Protein AF-A0AAI8T845-F1 (afdb_monomer_lite)

Secondary structure (DSSP, 8-state):
----------------S---------PPPPPHHHHHHHHHHHHHHHHH-TT----HHHHHHHHHHTT--HHHHHHSHHHHHIIIIIHHHHHHHH-HHHHHHHHHHHHTS-TT---S-S----

Radius of gyration: 22.05 Å; chains: 1; bounding box: 72×30×62 Å

Structure (mmCIF, N/CA/C/O backbone):
data_AF-A0AAI8T845-F1
#
_entry.id   AF-A0AAI8T845-F1
#
loop_
_atom_site.group_PDB
_atom_site.id
_atom_site.type_symbol
_atom_site.label_atom_id
_atom_site.label_alt_id
_atom_site.label_comp_id
_atom_site.label_asym_id
_atom_site.label_entity_id
_atom_site.label_seq_id
_atom_site.pdbx_PDB_ins_code
_atom_site.Cartn_x
_atom_site.Cartn_y
_atom_site.Cartn_z
_atom_site.occupancy
_atom_site.B_iso_or_equiv
_atom_site.auth_seq_id
_atom_site.auth_comp_id
_atom_site.auth_asym_id
_atom_site.auth_atom_id
_atom_site.pdbx_PDB_model_num
ATOM 1 N N . MET A 1 1 ? -50.238 13.978 45.323 1.00 34.22 1 MET A N 1
ATOM 2 C CA . MET A 1 1 ? -49.629 14.400 46.610 1.00 34.22 1 MET A CA 1
ATOM 3 C C . MET A 1 1 ? -49.003 13.142 47.197 1.00 34.22 1 MET A C 1
ATOM 5 O O . MET A 1 1 ? -49.737 12.175 47.270 1.00 34.22 1 MET A O 1
ATOM 9 N N . THR A 1 2 ? -47.712 12.947 47.478 1.00 38.31 2 THR A N 1
ATOM 10 C CA . THR A 1 2 ? -46.513 13.759 47.814 1.00 38.31 2 THR A CA 1
ATOM 11 C C . THR A 1 2 ? -45.315 12.796 47.612 1.00 38.31 2 THR A C 1
ATOM 13 O O . THR A 1 2 ? -45.354 11.698 48.144 1.00 38.31 2 THR A O 1
ATOM 16 N N . LYS A 1 3 ? -44.378 12.979 46.668 1.00 39.84 3 LYS A N 1
ATOM 17 C CA . LYS A 1 3 ? -43.094 13.715 46.769 1.00 39.84 3 LYS A CA 1
ATOM 18 C C . LYS A 1 3 ? -42.302 13.494 48.086 1.00 39.84 3 LYS A C 1
ATOM 20 O O . LYS A 1 3 ? -42.644 14.120 49.082 1.00 39.84 3 LYS A O 1
ATOM 25 N N . HIS A 1 4 ? -41.224 12.688 48.078 1.00 45.88 4 HIS A N 1
ATOM 26 C CA . HIS A 1 4 ? -39.817 13.128 47.895 1.00 45.88 4 HIS A CA 1
ATOM 27 C C . HIS A 1 4 ? -38.764 12.041 48.249 1.00 45.88 4 HIS A C 1
ATOM 29 O O . HIS A 1 4 ? -38.738 11.519 49.354 1.00 45.88 4 HIS A O 1
ATOM 35 N N . ASN A 1 5 ? -37.836 11.845 47.304 1.00 46.00 5 ASN A N 1
ATOM 36 C CA . ASN A 1 5 ? -36.370 11.815 47.444 1.00 46.00 5 ASN A CA 1
ATOM 37 C C . ASN A 1 5 ? -35.685 10.816 48.398 1.00 46.00 5 ASN A C 1
ATOM 39 O O . ASN A 1 5 ? -35.505 11.098 49.579 1.00 46.00 5 ASN A O 1
ATOM 43 N N . VAL A 1 6 ? -35.047 9.796 47.812 1.00 48.03 6 VAL A N 1
ATOM 44 C CA . VAL A 1 6 ? -33.760 9.283 48.310 1.00 48.03 6 VAL A CA 1
ATOM 45 C C . VAL A 1 6 ? -32.739 9.307 47.173 1.00 48.03 6 VAL A C 1
ATOM 47 O O . VAL A 1 6 ? -33.046 9.078 46.008 1.00 48.03 6 VAL A O 1
ATOM 50 N N . ARG A 1 7 ? -31.546 9.736 47.561 1.00 46.12 7 ARG A N 1
ATOM 51 C CA . ARG A 1 7 ? -30.418 10.220 46.775 1.00 46.12 7 ARG A CA 1
ATOM 52 C C . ARG A 1 7 ? -29.745 9.147 45.916 1.00 46.12 7 ARG A C 1
ATOM 54 O O . ARG A 1 7 ? -29.717 7.981 46.279 1.00 46.12 7 ARG A O 1
ATOM 61 N N . LEU A 1 8 ? -29.138 9.644 44.836 1.00 47.34 8 LEU A N 1
ATOM 62 C CA . LEU A 1 8 ? -27.893 9.205 44.198 1.00 47.34 8 LEU A CA 1
ATOM 63 C C . LEU A 1 8 ? -27.305 7.862 44.668 1.00 47.34 8 LEU A C 1
ATOM 65 O O . LEU A 1 8 ? -26.710 7.780 45.740 1.00 47.34 8 LEU A O 1
ATOM 69 N N . ALA A 1 9 ? -27.279 6.903 43.750 1.00 43.72 9 ALA A N 1
ATOM 70 C CA . ALA A 1 9 ? -26.141 6.010 43.584 1.00 43.72 9 ALA A CA 1
ATOM 71 C C . ALA A 1 9 ? -25.898 5.851 42.079 1.00 43.72 9 ALA A C 1
ATOM 73 O O . ALA A 1 9 ? -26.541 5.059 41.396 1.00 43.72 9 ALA A O 1
ATOM 74 N N . ALA A 1 10 ? -25.006 6.686 41.549 1.00 48.22 10 ALA A N 1
ATOM 75 C CA . ALA A 1 10 ? -24.303 6.374 40.318 1.00 48.22 10 ALA A CA 1
ATOM 76 C C . ALA A 1 10 ? -23.498 5.092 40.551 1.00 48.22 10 ALA A C 1
ATOM 78 O O . ALA A 1 10 ? -22.874 4.994 41.602 1.00 48.22 10 ALA A O 1
ATOM 79 N N . LEU A 1 11 ? -23.491 4.160 39.596 1.00 42.88 11 LEU A N 1
ATOM 80 C CA . LEU A 1 11 ? -22.369 3.252 39.335 1.00 42.88 11 LEU A CA 1
ATOM 81 C C . LEU A 1 11 ? -22.607 2.518 38.006 1.00 42.88 11 LEU A C 1
ATOM 83 O O . LEU A 1 11 ? -23.502 1.693 37.862 1.00 42.88 11 LEU A O 1
ATOM 87 N N . ALA A 1 12 ? -21.805 2.936 37.029 1.00 44.03 12 ALA A N 1
ATOM 88 C CA . ALA A 1 12 ? -21.323 2.224 35.854 1.00 44.03 12 ALA A CA 1
ATOM 89 C C . ALA A 1 12 ? -21.862 0.800 35.599 1.00 44.03 12 ALA A C 1
ATOM 91 O O . ALA A 1 12 ? -21.425 -0.161 36.222 1.00 44.03 12 ALA A O 1
ATOM 92 N N . PHE A 1 13 ? -22.672 0.655 34.548 1.00 43.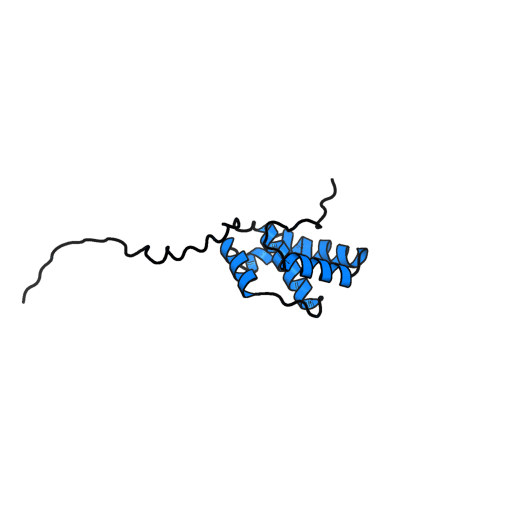03 13 PHE A N 1
ATOM 93 C CA . PHE A 1 13 ? -22.730 -0.574 33.749 1.00 43.03 13 PHE A CA 1
ATOM 94 C C . PHE A 1 13 ? -21.869 -0.381 32.494 1.00 43.03 13 PHE A C 1
ATOM 96 O O . PHE A 1 13 ? -22.349 -0.308 31.367 1.00 43.03 13 PHE A O 1
ATOM 103 N N . ALA A 1 14 ? -20.567 -0.238 32.718 1.00 44.94 14 ALA A N 1
ATOM 104 C CA . ALA A 1 14 ? -19.558 -0.566 31.726 1.00 44.94 14 ALA A CA 1
ATOM 105 C C . ALA A 1 14 ? -18.895 -1.866 32.190 1.00 44.94 14 ALA A C 1
ATOM 107 O O . ALA A 1 14 ? -18.671 -2.040 33.384 1.00 44.94 14 ALA A O 1
ATOM 108 N N . ALA A 1 15 ? -18.559 -2.729 31.234 1.00 47.25 15 ALA A N 1
ATOM 109 C CA . ALA A 1 15 ? -17.836 -3.989 31.405 1.00 47.25 15 ALA A CA 1
ATOM 110 C C . ALA A 1 15 ? -18.663 -5.198 31.873 1.00 47.25 15 ALA A C 1
ATOM 112 O O . ALA A 1 15 ? -18.535 -5.648 33.004 1.00 47.25 15 ALA A O 1
ATOM 113 N N . LEU A 1 16 ? -19.408 -5.816 30.945 1.00 43.31 16 LEU A N 1
ATOM 114 C CA . LEU A 1 16 ? -19.507 -7.283 30.940 1.00 43.31 16 LEU A CA 1
ATOM 115 C C . LEU A 1 16 ? -19.855 -7.887 29.566 1.00 43.31 16 LEU A C 1
ATOM 117 O O . LEU A 1 16 ? -20.768 -8.692 29.442 1.00 43.31 16 LEU A O 1
ATOM 121 N N . VAL A 1 17 ? -19.087 -7.539 28.529 1.00 46.19 17 VAL A N 1
ATOM 122 C CA . VAL A 1 17 ? -18.838 -8.450 27.390 1.00 46.19 17 VAL A CA 1
ATOM 123 C C . VAL A 1 17 ? -17.342 -8.398 27.070 1.00 46.19 17 VAL A C 1
ATOM 125 O O . VAL A 1 17 ? -16.904 -7.999 26.000 1.00 46.19 17 VAL A O 1
ATOM 128 N N . ALA A 1 18 ? -16.536 -8.730 28.076 1.00 47.12 18 ALA A N 1
ATOM 129 C CA . ALA A 1 18 ? -15.099 -8.948 27.958 1.00 47.12 18 ALA A CA 1
ATOM 130 C C . ALA A 1 18 ? -14.789 -10.351 28.495 1.00 47.12 18 ALA A C 1
ATOM 132 O O . ALA A 1 18 ? -14.083 -10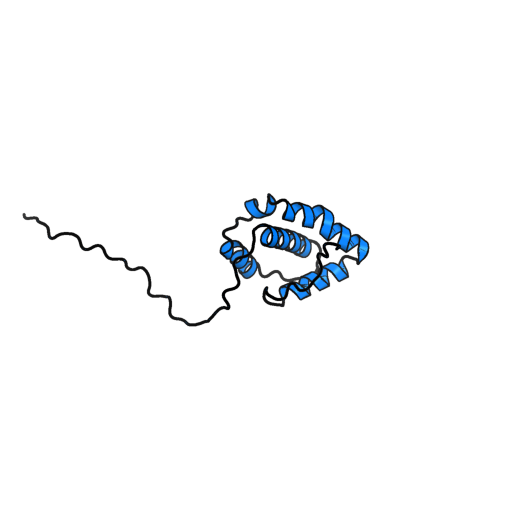.506 29.482 1.00 47.12 18 ALA A O 1
ATOM 133 N N . ALA A 1 19 ? -15.426 -11.376 27.923 1.00 46.44 19 ALA A N 1
ATOM 134 C CA . ALA A 1 19 ? -15.195 -12.768 28.312 1.00 46.44 19 ALA A CA 1
ATOM 135 C C . ALA A 1 19 ? -15.653 -13.761 27.230 1.00 46.44 19 ALA A C 1
ATOM 137 O O . ALA A 1 19 ? -16.312 -14.753 27.514 1.00 46.44 19 ALA A O 1
ATOM 138 N N . THR A 1 20 ? -15.286 -13.523 25.974 1.00 45.31 20 THR A N 1
ATOM 139 C CA . THR A 1 20 ? -15.074 -14.628 25.031 1.00 45.31 20 THR A CA 1
ATOM 140 C C . THR A 1 20 ? -13.627 -14.541 24.606 1.00 45.31 20 THR A C 1
ATOM 142 O O . THR A 1 20 ? -13.258 -13.728 23.761 1.00 45.31 20 THR A O 1
ATOM 145 N N . GLY A 1 21 ? -12.804 -15.324 25.303 1.00 43.81 21 GLY A N 1
ATOM 146 C CA . GLY A 1 21 ? -11.389 -15.488 25.039 1.00 43.81 21 GLY A CA 1
ATOM 147 C C . GLY A 1 21 ? -11.168 -16.004 23.627 1.00 43.81 21 GLY A C 1
ATOM 148 O O . GLY A 1 21 ? -11.142 -17.202 23.381 1.00 43.81 21 GLY A O 1
ATOM 149 N N . VAL A 1 22 ? -10.959 -15.072 22.713 1.00 43.84 22 VAL A N 1
ATOM 150 C CA . VAL A 1 22 ? -9.976 -15.241 21.662 1.00 43.84 22 VAL A CA 1
ATOM 151 C C . VAL A 1 22 ? -8.875 -14.289 22.077 1.00 43.84 22 VAL A C 1
ATOM 153 O O . VAL A 1 22 ? -9.047 -13.073 22.025 1.00 43.84 22 VAL A O 1
ATOM 156 N N . THR A 1 23 ? -7.761 -14.823 22.566 1.00 41.22 23 THR A N 1
ATOM 157 C CA . THR A 1 23 ? -6.503 -14.083 22.586 1.00 41.22 23 THR A CA 1
ATOM 158 C C . THR A 1 23 ? -6.139 -13.815 21.130 1.00 41.22 23 THR A C 1
ATOM 160 O O . THR A 1 23 ? -5.330 -14.525 20.536 1.00 41.22 23 THR A O 1
ATOM 163 N N . ALA A 1 24 ? -6.796 -12.825 20.522 1.00 43.50 24 ALA A N 1
ATOM 164 C CA . ALA A 1 24 ? -6.233 -12.127 19.393 1.00 43.50 24 ALA A CA 1
ATOM 165 C C . ALA A 1 24 ? -4.891 -11.632 19.918 1.00 43.50 24 ALA A C 1
ATOM 167 O O . ALA A 1 24 ? -4.851 -10.873 20.894 1.00 43.50 24 ALA A O 1
ATOM 168 N N . ALA A 1 25 ? -3.802 -12.160 19.357 1.00 43.62 25 ALA A N 1
ATOM 169 C CA . ALA A 1 25 ? -2.495 -11.551 19.503 1.00 43.62 25 ALA A CA 1
ATOM 170 C C . ALA A 1 25 ? -2.718 -10.038 19.408 1.00 43.62 25 ALA A C 1
ATOM 172 O O . ALA A 1 25 ? -3.350 -9.583 18.452 1.00 43.62 25 ALA A O 1
ATOM 173 N N . HIS A 1 26 ? -2.353 -9.298 20.458 1.00 46.16 26 HIS A N 1
ATOM 174 C CA . HIS A 1 26 ? -2.474 -7.844 20.486 1.00 46.16 26 HIS A CA 1
ATOM 175 C C . HIS A 1 26 ? -1.511 -7.310 19.423 1.00 46.16 26 HIS A C 1
ATOM 177 O O . HIS A 1 26 ? -0.378 -6.944 19.727 1.00 46.16 26 HIS A O 1
ATOM 183 N N . ALA A 1 27 ? -1.934 -7.348 18.159 1.00 59.59 27 ALA A N 1
ATOM 184 C CA . ALA A 1 27 ? -1.255 -6.678 17.077 1.00 59.59 27 ALA A CA 1
ATOM 185 C C . ALA A 1 27 ? -1.196 -5.215 17.500 1.00 59.59 27 ALA A C 1
ATOM 187 O O . ALA A 1 27 ? -2.229 -4.603 17.793 1.00 59.59 27 ALA A O 1
ATOM 188 N N . GLN A 1 28 ? 0.020 -4.692 17.643 1.00 69.62 28 GLN A N 1
ATOM 189 C CA . GLN A 1 28 ? 0.183 -3.289 17.976 1.00 69.62 28 GLN A CA 1
ATOM 190 C C . GLN A 1 28 ? -0.552 -2.470 16.911 1.00 69.62 28 GLN A C 1
ATOM 192 O O . GLN A 1 28 ? -0.478 -2.808 15.724 1.00 69.62 28 GLN A O 1
ATOM 197 N N . PRO A 1 29 ? -1.291 -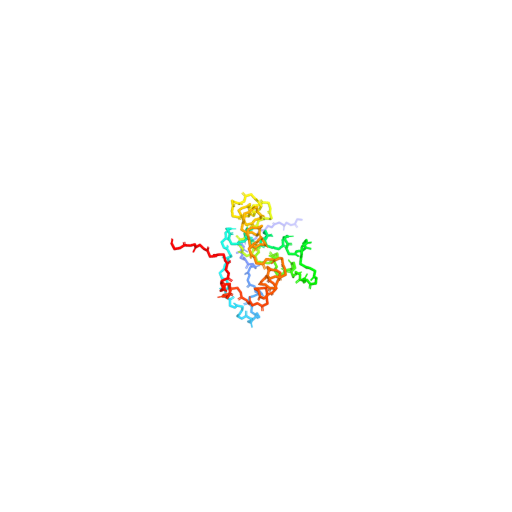1.426 17.317 1.00 75.25 29 PRO A N 1
ATOM 198 C CA . PRO A 1 29 ? -1.962 -0.572 16.356 1.00 75.25 29 PRO A CA 1
ATOM 199 C C . PRO A 1 29 ? -0.922 -0.006 15.381 1.00 75.25 29 PRO A C 1
ATOM 201 O O . PRO A 1 29 ? 0.207 0.288 15.796 1.00 75.25 29 PRO A O 1
ATOM 204 N N . PRO A 1 30 ? -1.264 0.128 14.090 1.00 79.94 30 PRO A N 1
ATOM 205 C CA . PRO A 1 30 ? -0.293 0.566 13.107 1.00 79.94 30 PRO A CA 1
ATOM 206 C C . PRO A 1 30 ? 0.177 1.987 13.370 1.00 79.94 30 PRO A C 1
ATOM 208 O O . PRO A 1 30 ? -0.551 2.818 13.915 1.00 79.94 30 PRO A O 1
ATOM 211 N N . LYS A 1 31 ? 1.393 2.297 12.924 1.00 87.88 31 LYS A N 1
ATOM 212 C CA . LYS A 1 31 ? 1.849 3.688 12.875 1.00 87.88 31 LYS A CA 1
ATOM 213 C C . LYS A 1 31 ? 1.209 4.397 11.685 1.00 87.88 31 LYS A C 1
ATOM 215 O O . LYS A 1 31 ? 0.950 3.778 10.655 1.00 87.88 31 LYS A O 1
ATOM 220 N N . LEU A 1 32 ? 1.035 5.715 11.791 1.00 85.50 32 LEU A N 1
ATOM 221 C CA . LEU A 1 32 ? 0.398 6.527 10.747 1.00 85.50 32 LEU A CA 1
ATOM 222 C C . LEU A 1 32 ? 1.033 6.311 9.362 1.00 85.50 32 LEU A C 1
ATOM 224 O O . LEU A 1 32 ? 0.326 6.069 8.390 1.00 85.50 32 LEU A O 1
ATOM 228 N N . GLY A 1 33 ? 2.368 6.327 9.282 1.00 81.44 33 GLY A N 1
ATOM 229 C CA . GLY A 1 33 ? 3.090 6.112 8.025 1.00 81.44 33 GLY A CA 1
ATOM 230 C C . GLY A 1 33 ? 2.928 4.702 7.443 1.00 81.44 33 GLY A C 1
ATOM 231 O O . GLY A 1 33 ? 2.865 4.551 6.226 1.00 81.44 33 GLY A O 1
ATOM 232 N N . GLU A 1 34 ? 2.821 3.676 8.290 1.00 85.31 34 GLU A N 1
ATOM 233 C CA . GLU A 1 34 ? 2.586 2.291 7.857 1.00 85.31 34 GLU A CA 1
ATOM 234 C C . GLU A 1 34 ? 1.164 2.140 7.318 1.00 85.31 34 GLU A C 1
ATOM 236 O O . GLU A 1 34 ? 0.976 1.641 6.213 1.00 85.31 34 GLU A O 1
ATOM 241 N N . ALA A 1 35 ? 0.169 2.666 8.035 1.00 85.56 35 ALA A N 1
ATOM 242 C CA . ALA A 1 35 ? -1.214 2.690 7.572 1.00 85.56 35 ALA A CA 1
ATOM 243 C C . ALA A 1 35 ? -1.371 3.473 6.255 1.00 85.56 35 ALA A C 1
ATOM 245 O O . ALA A 1 35 ? -2.082 3.034 5.352 1.00 85.56 35 ALA A O 1
ATOM 246 N N . ALA A 1 36 ? -0.659 4.593 6.112 1.00 87.56 36 ALA A N 1
ATOM 247 C CA . ALA A 1 36 ? -0.655 5.414 4.907 1.00 87.56 36 ALA A CA 1
ATOM 248 C C . ALA A 1 36 ? -0.024 4.685 3.709 1.00 87.56 36 ALA A C 1
ATOM 250 O O . ALA A 1 36 ? -0.573 4.714 2.608 1.00 87.56 36 ALA A O 1
ATOM 251 N N . ALA A 1 37 ? 1.092 3.982 3.923 1.00 88.38 37 ALA A N 1
ATOM 252 C CA . ALA A 1 37 ? 1.696 3.123 2.907 1.00 88.38 37 ALA A CA 1
ATOM 253 C C . ALA A 1 37 ? 0.747 1.988 2.496 1.00 88.38 37 ALA A C 1
ATOM 255 O O . ALA A 1 37 ? 0.548 1.753 1.306 1.00 88.38 37 ALA A O 1
ATOM 256 N N . THR A 1 38 ? 0.120 1.326 3.470 1.00 88.38 38 THR A N 1
ATOM 257 C CA . THR A 1 38 ? -0.842 0.246 3.230 1.00 88.38 38 THR A CA 1
ATOM 258 C C . THR A 1 38 ? -2.032 0.733 2.408 1.00 88.38 38 THR A C 1
ATOM 260 O O . THR A 1 38 ? -2.427 0.052 1.463 1.00 88.38 38 THR A O 1
ATOM 263 N N . LEU A 1 39 ? -2.568 1.926 2.690 1.00 89.25 39 LEU A N 1
ATOM 264 C CA . LEU A 1 39 ? -3.634 2.515 1.878 1.00 89.25 39 LEU A CA 1
ATOM 265 C C . LEU A 1 39 ? -3.179 2.749 0.428 1.00 89.25 39 LEU A C 1
ATOM 267 O O . LEU A 1 39 ? -3.881 2.341 -0.491 1.00 89.25 39 LEU A O 1
ATOM 271 N N . ALA A 1 40 ? -1.995 3.332 0.209 1.00 89.88 40 ALA A N 1
ATOM 272 C CA . ALA A 1 40 ? -1.466 3.560 -1.142 1.00 89.88 40 ALA A CA 1
ATOM 273 C C . ALA A 1 40 ? -1.276 2.250 -1.929 1.00 89.88 40 ALA A C 1
ATOM 275 O O . ALA A 1 40 ? -1.634 2.168 -3.104 1.00 89.88 40 ALA A O 1
ATOM 276 N N . ILE A 1 41 ? -0.746 1.211 -1.274 1.00 89.88 41 ILE A N 1
ATOM 277 C CA . ILE A 1 41 ? -0.572 -0.123 -1.866 1.00 89.88 41 ILE A CA 1
ATOM 278 C C . ILE A 1 41 ? -1.928 -0.748 -2.199 1.00 89.88 41 ILE A C 1
ATOM 280 O O . ILE A 1 41 ? -2.069 -1.344 -3.264 1.00 89.88 41 ILE A O 1
ATOM 284 N N . THR A 1 42 ? -2.921 -0.589 -1.320 1.00 87.75 42 THR A N 1
ATOM 285 C CA . THR A 1 42 ? -4.285 -1.090 -1.542 1.00 87.75 42 THR A CA 1
ATOM 286 C C . THR A 1 42 ? -4.888 -0.475 -2.800 1.00 87.75 42 THR A C 1
ATOM 288 O O . THR A 1 42 ? -5.287 -1.205 -3.703 1.00 87.75 42 THR A O 1
ATOM 291 N N . GLU A 1 43 ? -4.894 0.857 -2.899 1.00 91.50 43 GLU A N 1
ATOM 292 C CA . GLU A 1 43 ? -5.497 1.558 -4.040 1.00 91.50 43 GLU A CA 1
ATOM 293 C C . GLU A 1 43 ? -4.784 1.224 -5.360 1.00 91.50 43 GLU A C 1
ATOM 295 O O . GLU A 1 43 ? -5.423 1.048 -6.403 1.00 91.50 43 GLU A O 1
ATOM 300 N N . TYR A 1 44 ? -3.454 1.072 -5.322 1.00 90.75 44 TYR A N 1
ATOM 301 C CA . TYR A 1 44 ? -2.705 0.582 -6.475 1.00 90.75 44 TYR A CA 1
ATOM 302 C C . TYR A 1 44 ? -3.156 -0.820 -6.876 1.00 90.75 44 TYR A C 1
ATOM 304 O O . TYR A 1 44 ? -3.379 -1.073 -8.061 1.00 90.75 44 TYR A O 1
ATOM 312 N N . ALA A 1 45 ? -3.284 -1.729 -5.913 1.00 87.06 45 ALA A N 1
ATOM 313 C CA . ALA A 1 45 ? -3.570 -3.122 -6.193 1.00 87.06 45 ALA A CA 1
ATOM 314 C C . ALA A 1 45 ? -4.992 -3.330 -6.730 1.00 87.06 45 ALA A C 1
ATOM 316 O O . ALA A 1 45 ? -5.172 -4.062 -7.697 1.00 87.06 45 ALA A O 1
ATOM 317 N N . GLU A 1 46 ? -5.979 -2.616 -6.191 1.00 87.44 46 GLU A N 1
ATOM 318 C CA . GLU A 1 46 ? -7.353 -2.610 -6.712 1.00 87.44 46 GLU A CA 1
ATOM 319 C C . GLU A 1 46 ? -7.425 -2.131 -8.164 1.00 87.44 46 GLU A C 1
ATOM 321 O O . GLU A 1 46 ? -8.230 -2.622 -8.952 1.00 87.44 46 GLU A O 1
ATOM 326 N N . THR A 1 47 ? -6.553 -1.192 -8.529 1.00 92.12 47 THR A N 1
ATOM 327 C CA . THR A 1 47 ? -6.524 -0.617 -9.875 1.00 92.12 47 THR A CA 1
ATOM 328 C C . THR A 1 47 ? -5.733 -1.482 -10.862 1.00 92.12 47 THR A C 1
ATOM 330 O O . THR A 1 47 ? -6.106 -1.585 -12.029 1.00 92.12 47 THR A O 1
ATOM 333 N N . ASN A 1 48 ? -4.624 -2.087 -10.424 1.00 91.44 48 ASN A N 1
ATOM 334 C CA . ASN A 1 48 ? -3.604 -2.639 -11.326 1.00 91.44 48 ASN A CA 1
ATOM 335 C C . ASN A 1 48 ? -3.392 -4.154 -11.200 1.00 91.44 48 ASN A C 1
ATOM 337 O O . ASN A 1 48 ? -2.756 -4.739 -12.077 1.00 91.44 48 ASN A O 1
ATOM 341 N N . CYS A 1 49 ? -3.890 -4.798 -10.141 1.00 84.69 49 CYS A N 1
ATOM 342 C CA . CYS A 1 49 ? -3.646 -6.213 -9.862 1.00 84.69 49 CYS A CA 1
ATOM 343 C C . CYS A 1 49 ? -4.903 -7.056 -10.112 1.00 84.69 49 CYS A C 1
ATOM 345 O O . CYS A 1 49 ? -5.702 -7.270 -9.196 1.00 84.69 49 CYS A O 1
ATOM 347 N N . PRO A 1 50 ? -5.099 -7.571 -11.343 1.00 82.81 50 PRO A N 1
ATOM 348 C CA . PRO A 1 50 ? -6.276 -8.364 -11.666 1.00 82.81 50 PRO A CA 1
ATOM 349 C C . PRO A 1 50 ? -6.324 -9.635 -10.812 1.00 82.81 50 PRO A C 1
ATOM 351 O O . PRO A 1 50 ? -5.346 -10.373 -10.712 1.00 82.81 50 PRO A O 1
ATOM 354 N N . GLY A 1 51 ? -7.485 -9.898 -10.210 1.00 75.94 51 GLY A N 1
ATOM 355 C CA . GLY A 1 51 ? -7.712 -11.086 -9.384 1.00 75.94 51 GLY A CA 1
ATOM 356 C C . GLY A 1 51 ? -7.252 -10.965 -7.929 1.00 75.94 51 GLY A C 1
ATOM 357 O O . GLY A 1 51 ? -7.441 -11.916 -7.170 1.00 75.94 51 GLY A O 1
ATOM 358 N N . LEU A 1 52 ? -6.701 -9.820 -7.505 1.00 76.50 52 LEU A N 1
ATOM 359 C CA . LEU A 1 52 ? -6.474 -9.568 -6.086 1.00 76.50 52 LEU A CA 1
ATOM 360 C C . LEU A 1 52 ? -7.798 -9.207 -5.398 1.00 76.50 52 LEU A C 1
ATOM 362 O O . LEU A 1 52 ? -8.451 -8.232 -5.758 1.00 76.50 52 LEU A O 1
ATOM 366 N N . ALA A 1 53 ? -8.173 -9.984 -4.382 1.00 73.44 53 ALA A N 1
ATOM 367 C CA . ALA A 1 53 ? -9.298 -9.669 -3.509 1.00 73.44 53 ALA A CA 1
ATOM 368 C C . ALA A 1 53 ? -8.794 -8.963 -2.243 1.00 73.44 53 ALA A C 1
ATOM 370 O O . ALA A 1 53 ? -8.070 -9.556 -1.441 1.00 73.44 53 ALA A O 1
ATOM 371 N N . VAL A 1 54 ? -9.193 -7.705 -2.069 1.00 74.69 54 VAL A N 1
ATOM 372 C CA . VAL A 1 54 ? -8.922 -6.908 -0.869 1.00 74.69 54 VAL A CA 1
ATOM 373 C C . VAL A 1 54 ? -10.032 -7.144 0.155 1.00 74.69 54 VAL A C 1
ATOM 375 O O . VAL A 1 54 ? -11.217 -6.963 -0.124 1.00 74.69 54 VAL A O 1
ATOM 378 N N . ASP A 1 55 ? -9.657 -7.540 1.372 1.00 76.50 55 ASP A N 1
ATOM 379 C CA . ASP A 1 55 ? -10.587 -7.631 2.501 1.00 76.50 55 ASP A CA 1
ATOM 380 C C . ASP A 1 55 ? -10.733 -6.247 3.152 1.00 76.50 55 ASP A C 1
ATOM 382 O O . ASP A 1 55 ? -10.016 -5.885 4.091 1.00 76.50 55 ASP A O 1
ATOM 386 N N . HIS A 1 56 ? -11.663 -5.449 2.625 1.00 78.56 56 HIS A N 1
ATOM 387 C CA . HIS A 1 56 ? -11.909 -4.088 3.105 1.00 78.56 56 HIS A CA 1
ATOM 388 C C . HIS A 1 56 ? -12.337 -4.034 4.577 1.00 78.56 56 HIS A C 1
ATOM 390 O O . HIS A 1 56 ? -12.078 -3.034 5.245 1.00 78.56 56 HIS A O 1
ATOM 396 N N . ALA A 1 57 ? -12.965 -5.090 5.106 1.00 77.56 57 ALA A N 1
ATOM 397 C CA . ALA A 1 57 ? -13.376 -5.131 6.506 1.00 77.56 57 ALA A CA 1
ATOM 398 C C . ALA A 1 57 ? -12.155 -5.242 7.429 1.00 77.56 57 ALA A C 1
ATOM 400 O O . ALA A 1 57 ? -12.051 -4.500 8.408 1.00 77.56 57 ALA A O 1
ATOM 401 N N . LYS A 1 58 ? -11.190 -6.105 7.086 1.00 77.19 58 LYS A N 1
ATOM 402 C CA . LYS A 1 58 ? -9.910 -6.182 7.809 1.00 77.19 58 LYS A CA 1
ATOM 403 C C . LYS A 1 58 ? -9.093 -4.907 7.671 1.00 77.19 58 LYS A C 1
ATOM 405 O O . LYS A 1 58 ? -8.512 -4.458 8.655 1.00 77.19 58 LYS A O 1
ATOM 410 N N . LEU A 1 59 ? -9.072 -4.309 6.483 1.00 77.88 59 LEU A N 1
ATOM 411 C CA . LEU A 1 59 ? -8.343 -3.067 6.248 1.00 77.88 59 LEU A CA 1
ATOM 412 C C . LEU A 1 59 ? -8.926 -1.902 7.064 1.00 77.88 59 LEU A C 1
ATOM 414 O O . LEU A 1 59 ? -8.189 -1.168 7.721 1.00 77.88 59 LEU A O 1
ATOM 418 N N . ALA A 1 60 ? -10.255 -1.775 7.094 1.00 80.94 60 ALA A N 1
ATOM 419 C CA . ALA A 1 60 ? -10.939 -0.790 7.923 1.00 80.94 60 ALA A CA 1
ATOM 420 C C . ALA A 1 60 ? -10.666 -1.021 9.416 1.00 80.94 60 ALA A C 1
ATOM 422 O O . ALA A 1 60 ? -10.384 -0.066 10.137 1.00 80.94 60 ALA A O 1
ATOM 423 N N . ALA A 1 61 ? -10.685 -2.277 9.877 1.00 80.25 61 ALA A N 1
ATOM 424 C CA . ALA A 1 61 ? -10.340 -2.620 11.255 1.00 80.25 61 ALA A CA 1
ATOM 425 C C . ALA A 1 61 ? -8.879 -2.271 11.596 1.00 80.25 61 ALA A C 1
ATOM 427 O O . ALA A 1 61 ? -8.613 -1.747 12.675 1.00 80.25 61 ALA A O 1
ATOM 428 N N . TYR A 1 62 ? -7.943 -2.499 10.671 1.00 81.62 62 TYR A N 1
ATOM 429 C CA . TYR A 1 62 ? -6.532 -2.141 10.824 1.00 81.62 62 TYR A CA 1
ATOM 430 C C . TYR A 1 62 ? -6.336 -0.624 10.967 1.00 81.62 62 TYR A C 1
ATOM 432 O O . TYR A 1 62 ? -5.661 -0.173 11.893 1.00 81.62 62 TYR A O 1
ATOM 440 N N . PHE A 1 63 ? -6.981 0.184 10.120 1.00 84.31 63 PHE A N 1
ATOM 441 C CA . PHE A 1 63 ? -6.921 1.646 10.240 1.00 84.31 63 PHE A CA 1
ATOM 442 C C . PHE A 1 63 ? -7.620 2.164 11.501 1.00 84.31 63 PHE A C 1
ATOM 444 O O . PHE A 1 63 ? -7.094 3.052 12.175 1.00 84.31 63 PHE A O 1
ATOM 451 N N . ALA A 1 64 ? -8.760 1.570 11.866 1.00 85.31 64 ALA A N 1
ATOM 452 C CA . ALA A 1 64 ? -9.494 1.912 13.080 1.00 85.31 64 ALA A CA 1
ATOM 453 C C . ALA A 1 64 ? -8.699 1.586 14.352 1.00 85.31 64 ALA A C 1
ATOM 455 O O . ALA A 1 64 ? -8.747 2.362 15.303 1.00 85.31 64 ALA A O 1
ATOM 456 N N . ALA A 1 65 ? -7.917 0.499 14.361 1.00 84.25 65 ALA A N 1
ATOM 457 C CA . ALA A 1 65 ? -7.025 0.171 15.473 1.00 84.25 65 ALA A CA 1
ATOM 458 C C . ALA A 1 65 ? -5.970 1.267 15.711 1.00 84.25 65 ALA A C 1
ATOM 460 O O . ALA A 1 65 ? -5.630 1.549 16.856 1.00 84.25 65 ALA A O 1
ATOM 461 N N . GLY A 1 66 ? -5.493 1.920 14.644 1.00 84.06 66 GLY A N 1
ATOM 462 C CA . GLY A 1 66 ? -4.605 3.087 14.721 1.00 84.06 66 GLY A CA 1
ATOM 463 C C . GLY A 1 66 ? -5.316 4.419 14.989 1.00 84.06 66 GLY A C 1
ATOM 464 O O . GLY A 1 66 ? -4.654 5.422 15.240 1.00 84.06 66 GLY A O 1
ATOM 465 N N . GLY A 1 67 ? -6.652 4.451 14.946 1.00 91.25 67 GLY A N 1
ATOM 466 C CA . GLY A 1 67 ? -7.444 5.675 15.088 1.00 91.25 67 GLY A CA 1
ATOM 467 C C . GLY A 1 67 ? -7.353 6.624 13.888 1.00 91.25 67 GLY A C 1
ATOM 468 O O . GLY A 1 67 ? -7.568 7.823 14.053 1.00 91.25 67 GLY A O 1
ATOM 469 N N . PHE A 1 68 ? -7.019 6.119 12.695 1.00 88.94 68 PHE A N 1
ATOM 470 C CA . PHE A 1 68 ? -6.801 6.948 11.506 1.00 88.94 68 PHE A CA 1
ATOM 471 C C . PHE A 1 68 ? -8.013 6.971 10.577 1.00 88.94 68 PHE A C 1
ATOM 473 O O . PHE A 1 68 ? -8.656 5.949 10.334 1.00 88.94 68 PHE A O 1
ATOM 480 N N . THR A 1 69 ? -8.283 8.136 9.990 1.00 90.56 69 THR A N 1
ATOM 481 C CA . THR A 1 69 ? -9.244 8.282 8.888 1.00 90.56 69 THR A CA 1
ATOM 482 C C . THR A 1 69 ? -8.538 8.171 7.539 1.00 90.56 69 THR A C 1
ATOM 484 O O . THR A 1 69 ? -7.350 8.471 7.426 1.00 90.56 69 THR A O 1
ATOM 487 N N . ALA A 1 70 ? -9.269 7.800 6.484 1.00 88.19 70 ALA A N 1
ATOM 488 C CA . ALA A 1 70 ? -8.706 7.737 5.133 1.00 88.19 70 ALA A CA 1
ATOM 489 C C . ALA A 1 70 ? -8.090 9.080 4.691 1.00 88.19 70 ALA A C 1
ATOM 491 O O . ALA A 1 70 ? -7.006 9.094 4.114 1.00 88.19 70 ALA A O 1
ATOM 492 N N . ASP A 1 71 ? -8.722 10.208 5.026 1.00 92.81 71 ASP A N 1
ATOM 493 C CA . ASP A 1 71 ? -8.196 11.540 4.704 1.00 92.81 71 ASP A CA 1
ATOM 494 C C . ASP A 1 71 ? -6.869 11.828 5.414 1.00 92.81 71 ASP A C 1
ATOM 496 O O . ASP A 1 71 ? -5.945 12.382 4.816 1.00 92.81 71 ASP A O 1
ATOM 500 N N . GLN A 1 72 ? -6.736 11.417 6.679 1.00 93.81 72 GLN A N 1
ATOM 501 C CA . GLN A 1 72 ? -5.483 11.553 7.417 1.00 93.81 72 GLN A CA 1
ATOM 502 C C . GLN A 1 72 ? -4.368 10.730 6.760 1.00 93.81 72 GLN A C 1
ATOM 504 O O . GLN A 1 72 ? -3.259 11.230 6.581 1.00 93.81 72 GLN A O 1
ATOM 509 N N . LEU A 1 73 ? -4.679 9.500 6.343 1.00 91.12 73 LEU A N 1
ATOM 510 C CA . LEU A 1 73 ? -3.736 8.626 5.648 1.00 91.12 73 LEU A CA 1
ATOM 511 C C . LEU A 1 73 ? -3.315 9.194 4.286 1.00 91.12 73 LEU A C 1
ATOM 513 O O . LEU A 1 73 ? -2.136 9.153 3.956 1.00 91.12 73 LEU A O 1
ATOM 517 N N . LYS A 1 74 ? -4.239 9.776 3.512 1.00 94.75 74 LYS A N 1
ATOM 518 C CA . LYS A 1 74 ? -3.935 10.376 2.197 1.00 94.75 74 LYS A CA 1
ATOM 519 C C . LYS A 1 74 ? -3.101 11.654 2.292 1.00 94.75 74 LYS A C 1
ATOM 521 O O . LYS A 1 74 ? -2.322 11.958 1.385 1.00 94.75 74 LYS A O 1
ATOM 526 N N . ASN A 1 75 ? -3.252 12.400 3.384 1.00 94.50 75 ASN A N 1
ATOM 527 C CA . ASN A 1 75 ? -2.471 13.610 3.640 1.00 94.50 75 ASN A CA 1
ATOM 528 C C . ASN A 1 75 ? -1.051 13.312 4.146 1.00 94.50 75 ASN A C 1
ATOM 530 O O . ASN A 1 75 ? -0.155 14.148 3.973 1.00 94.50 75 ASN A O 1
ATOM 534 N N . GLU A 1 76 ? -0.832 12.126 4.714 1.00 93.19 76 GLU A N 1
ATOM 535 C CA . GLU A 1 76 ? 0.468 11.674 5.202 1.00 93.19 76 GLU A CA 1
ATOM 536 C C . GLU A 1 76 ? 1.500 11.594 4.066 1.00 93.19 76 GLU A C 1
ATOM 538 O O . GLU A 1 76 ? 1.239 11.096 2.967 1.00 93.19 76 GLU A O 1
ATOM 543 N N . GLY A 1 77 ? 2.720 12.073 4.326 1.00 92.06 77 GLY A N 1
ATOM 544 C CA . GLY A 1 77 ? 3.778 12.120 3.310 1.00 92.06 77 GLY A CA 1
ATOM 545 C C . GLY A 1 77 ? 4.132 10.740 2.754 1.00 92.06 77 GLY A C 1
ATOM 546 O O . GLY A 1 77 ? 4.417 10.604 1.562 1.00 92.06 77 GLY A O 1
ATOM 547 N N . LYS A 1 78 ? 4.048 9.706 3.598 1.00 88.75 78 LYS A N 1
ATOM 548 C CA . LYS A 1 78 ? 4.344 8.325 3.212 1.00 88.75 78 LYS A CA 1
ATOM 549 C C . LYS A 1 78 ? 3.366 7.777 2.169 1.00 88.75 78 LYS A C 1
ATOM 551 O O . LYS A 1 78 ? 3.814 7.065 1.277 1.00 88.75 78 LYS A O 1
ATOM 556 N N . TYR A 1 79 ? 2.086 8.157 2.215 1.00 91.06 79 TYR A N 1
ATOM 557 C CA . TYR A 1 79 ? 1.106 7.768 1.194 1.00 91.06 79 TYR A CA 1
ATOM 558 C C . TYR A 1 79 ? 1.523 8.271 -0.192 1.00 91.06 79 TYR A C 1
ATOM 560 O O . TYR A 1 79 ? 1.648 7.482 -1.128 1.00 91.06 79 TYR A O 1
ATOM 568 N N . ARG A 1 80 ? 1.820 9.575 -0.311 1.00 93.94 80 ARG A N 1
ATOM 569 C CA . ARG A 1 80 ? 2.254 10.179 -1.584 1.00 93.94 80 ARG A CA 1
ATOM 570 C C . ARG A 1 80 ? 3.560 9.571 -2.078 1.00 93.94 80 ARG A C 1
ATOM 572 O O . ARG A 1 80 ? 3.674 9.257 -3.253 1.00 93.94 80 ARG A O 1
ATOM 579 N N . HIS A 1 81 ? 4.525 9.367 -1.181 1.00 90.19 81 HIS A N 1
ATOM 580 C CA . HIS A 1 81 ? 5.810 8.770 -1.543 1.00 90.19 81 HIS A CA 1
ATOM 581 C C . HIS A 1 81 ? 5.641 7.357 -2.114 1.00 90.19 81 HIS A 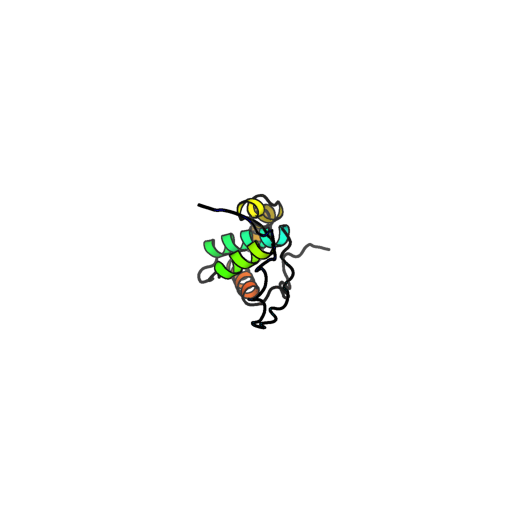C 1
ATOM 583 O O . HIS A 1 81 ? 6.197 7.048 -3.162 1.00 90.19 81 HIS A O 1
ATOM 589 N N . VAL A 1 82 ? 4.818 6.521 -1.475 1.00 88.50 82 VAL A N 1
ATOM 590 C CA . VAL A 1 82 ? 4.572 5.159 -1.960 1.00 88.50 82 VAL A CA 1
ATOM 591 C C . VAL A 1 82 ? 3.829 5.167 -3.298 1.00 88.50 82 VAL A C 1
ATOM 593 O O . VAL A 1 82 ? 4.221 4.454 -4.218 1.00 88.50 82 VAL A O 1
ATOM 596 N N . ARG A 1 83 ? 2.791 6.003 -3.427 1.00 93.00 83 ARG A N 1
ATOM 597 C CA . ARG A 1 83 ? 1.971 6.125 -4.640 1.00 93.00 83 ARG A CA 1
ATOM 598 C C . ARG A 1 83 ? 2.757 6.655 -5.842 1.00 93.00 83 ARG A C 1
ATOM 600 O O . ARG A 1 83 ? 2.599 6.136 -6.942 1.00 93.00 83 ARG A O 1
ATOM 607 N N . ASP A 1 84 ? 3.567 7.690 -5.634 1.00 94.38 84 ASP A N 1
ATOM 608 C CA . ASP A 1 84 ? 4.171 8.469 -6.721 1.00 94.38 84 ASP A CA 1
ATOM 609 C C . ASP A 1 84 ? 5.614 8.052 -7.030 1.00 94.38 84 ASP A C 1
ATOM 611 O O . ASP A 1 84 ? 6.110 8.345 -8.117 1.00 94.38 84 ASP A O 1
ATOM 615 N N . ILE A 1 85 ? 6.303 7.397 -6.086 1.00 90.81 85 ILE A N 1
ATOM 616 C CA . ILE A 1 85 ? 7.734 7.083 -6.197 1.00 90.81 85 ILE A CA 1
ATOM 617 C C . ILE A 1 85 ? 7.984 5.583 -6.034 1.00 90.81 85 ILE A C 1
ATOM 619 O O . ILE A 1 85 ? 8.454 4.961 -6.987 1.00 90.81 85 ILE A O 1
ATOM 623 N N . ASP A 1 86 ? 7.655 4.990 -4.878 1.00 89.25 86 ASP A N 1
ATOM 624 C CA . ASP A 1 86 ? 8.045 3.597 -4.592 1.00 89.25 86 ASP A CA 1
ATOM 625 C C . ASP A 1 86 ? 7.371 2.612 -5.559 1.00 89.25 86 ASP A C 1
ATOM 627 O O . ASP A 1 86 ? 8.058 1.840 -6.224 1.00 89.25 86 ASP A O 1
ATOM 631 N N . LEU A 1 87 ? 6.038 2.657 -5.693 1.00 89.06 87 LEU A N 1
ATOM 632 C CA . LEU A 1 87 ? 5.298 1.731 -6.559 1.00 89.06 87 LEU A CA 1
ATOM 633 C C . LEU A 1 87 ? 5.636 1.910 -8.047 1.00 89.06 87 LEU A C 1
ATOM 635 O O . LEU A 1 87 ? 5.937 0.906 -8.694 1.00 89.06 87 LEU A O 1
ATOM 639 N N . PRO A 1 88 ? 5.650 3.131 -8.624 1.00 90.88 88 PRO A N 1
ATOM 640 C CA . PRO A 1 88 ? 6.079 3.313 -10.008 1.00 90.88 88 PRO A CA 1
ATOM 641 C C . PRO A 1 88 ? 7.523 2.861 -10.246 1.00 90.88 88 PRO A C 1
ATOM 643 O O . PRO A 1 88 ? 7.803 2.237 -11.270 1.00 90.88 88 PRO A O 1
ATOM 646 N N . GLY A 1 89 ? 8.428 3.129 -9.299 1.00 90.44 89 GLY A N 1
ATOM 647 C CA . GLY A 1 89 ? 9.818 2.678 -9.361 1.00 90.44 89 GLY A CA 1
ATOM 648 C C . GLY A 1 89 ? 9.939 1.154 -9.344 1.00 90.44 89 GLY A C 1
ATOM 649 O O . GLY A 1 89 ? 10.649 0.576 -10.169 1.00 90.44 89 GLY A O 1
ATOM 650 N N . ASP A 1 90 ? 9.193 0.491 -8.463 1.00 87.75 90 ASP A N 1
ATOM 651 C CA . ASP A 1 90 ? 9.107 -0.965 -8.392 1.00 87.75 90 ASP A CA 1
ATOM 652 C C . ASP A 1 90 ? 8.565 -1.559 -9.696 1.00 87.75 90 ASP A C 1
ATOM 654 O O . ASP A 1 90 ? 9.165 -2.468 -10.268 1.00 87.75 90 ASP A O 1
ATOM 658 N N . VAL A 1 91 ? 7.465 -1.023 -10.221 1.00 90.88 91 VAL A N 1
ATOM 659 C CA . VAL A 1 91 ? 6.889 -1.482 -11.491 1.00 90.88 91 VAL A CA 1
ATOM 660 C C . VAL A 1 91 ? 7.882 -1.305 -12.637 1.00 90.88 91 VAL A C 1
ATOM 662 O O . VAL A 1 91 ? 8.028 -2.216 -13.450 1.00 90.88 91 VAL A O 1
ATOM 665 N N . ALA A 1 92 ? 8.599 -0.181 -12.691 1.00 93.25 92 ALA A N 1
ATOM 666 C CA . ALA A 1 92 ? 9.607 0.065 -13.718 1.00 93.25 92 ALA A CA 1
ATOM 667 C C . ALA A 1 92 ? 10.797 -0.907 -13.627 1.00 93.25 92 ALA A C 1
ATOM 669 O O . ALA A 1 92 ? 11.356 -1.284 -14.654 1.00 93.25 92 ALA A O 1
ATOM 670 N N . ASN A 1 93 ? 11.177 -1.327 -12.418 1.00 92.00 93 ASN A N 1
ATOM 671 C CA . ASN A 1 93 ? 12.344 -2.181 -12.194 1.00 92.00 93 ASN A CA 1
ATOM 672 C C . ASN A 1 93 ? 12.041 -3.683 -12.348 1.00 92.00 93 ASN A C 1
ATOM 674 O O . ASN A 1 93 ? 12.843 -4.425 -12.911 1.00 92.00 93 ASN A O 1
ATOM 678 N N . ARG A 1 94 ? 10.895 -4.152 -11.838 1.00 90.69 94 ARG A N 1
ATOM 679 C CA . ARG A 1 94 ? 10.551 -5.589 -11.771 1.00 90.69 94 ARG A CA 1
ATOM 680 C C . ARG A 1 94 ? 9.250 -5.978 -12.476 1.00 90.69 94 ARG A C 1
ATOM 682 O O . ARG A 1 94 ? 8.956 -7.166 -12.586 1.00 90.69 94 ARG A O 1
ATOM 689 N N . GLY A 1 95 ? 8.492 -5.010 -12.982 1.00 90.62 95 GLY A N 1
ATOM 690 C CA . GLY A 1 95 ? 7.236 -5.235 -13.693 1.00 90.62 95 GLY A CA 1
ATOM 691 C C . GLY A 1 95 ? 6.020 -5.381 -12.775 1.00 90.62 95 GLY A C 1
ATOM 692 O O . GLY A 1 95 ? 6.105 -5.874 -11.649 1.00 90.62 95 GLY A O 1
ATOM 693 N N . ALA A 1 96 ? 4.851 -4.986 -13.289 1.00 89.62 96 ALA A N 1
ATOM 694 C CA . ALA A 1 96 ? 3.592 -4.973 -12.538 1.00 89.62 96 ALA A CA 1
ATOM 695 C C . ALA A 1 96 ? 3.188 -6.360 -12.007 1.00 89.62 96 ALA A C 1
ATOM 697 O O . ALA A 1 96 ? 2.719 -6.470 -10.879 1.00 89.62 96 ALA A O 1
ATOM 698 N N . ALA A 1 97 ? 3.436 -7.433 -12.767 1.00 89.44 97 ALA A N 1
ATOM 699 C CA . ALA A 1 97 ? 3.110 -8.794 -12.337 1.00 89.44 97 ALA A CA 1
ATOM 700 C C . ALA A 1 97 ? 3.861 -9.205 -11.056 1.00 89.44 97 ALA A C 1
ATOM 702 O O . ALA A 1 97 ? 3.260 -9.772 -10.144 1.00 89.44 97 ALA A O 1
ATOM 703 N N . ALA A 1 98 ? 5.152 -8.871 -10.951 1.00 87.50 98 ALA A N 1
ATOM 704 C CA . ALA A 1 98 ? 5.944 -9.143 -9.753 1.00 87.50 98 ALA A CA 1
ATOM 705 C C . ALA A 1 98 ? 5.486 -8.284 -8.564 1.00 87.50 98 ALA A C 1
ATOM 707 O O . ALA A 1 98 ? 5.459 -8.749 -7.425 1.00 87.50 98 ALA A O 1
ATOM 708 N N . VAL A 1 99 ? 5.104 -7.026 -8.809 1.00 88.88 99 VAL A N 1
ATOM 709 C CA . VAL A 1 99 ? 4.536 -6.145 -7.776 1.00 88.88 99 VAL A CA 1
ATOM 710 C C . VAL A 1 99 ? 3.235 -6.722 -7.229 1.00 88.88 99 VAL A C 1
ATOM 712 O O . VAL A 1 99 ? 3.111 -6.890 -6.019 1.00 88.88 99 VAL A O 1
ATOM 715 N N . CYS A 1 100 ? 2.309 -7.111 -8.103 1.00 87.38 100 CYS A N 1
ATOM 716 C CA . CYS A 1 100 ? 1.034 -7.697 -7.706 1.00 87.38 100 CYS A CA 1
ATOM 717 C C . CYS A 1 100 ? 1.186 -9.022 -6.953 1.00 87.38 100 CYS A C 1
ATOM 719 O O . CYS A 1 100 ? 0.476 -9.239 -5.973 1.00 87.38 100 CYS A O 1
ATOM 721 N N . TYR A 1 101 ? 2.137 -9.873 -7.353 1.00 84.62 101 TYR A N 1
ATOM 722 C CA . TYR A 1 101 ? 2.452 -11.101 -6.622 1.00 84.62 101 TYR A CA 1
ATOM 723 C C . TYR A 1 101 ? 2.932 -10.813 -5.192 1.00 84.62 101 TYR A C 1
ATOM 725 O O . TYR A 1 101 ? 2.425 -11.409 -4.243 1.00 84.62 101 TYR A O 1
ATOM 733 N N . ASP A 1 102 ? 3.858 -9.865 -5.015 1.00 84.06 102 ASP A N 1
ATOM 734 C CA . ASP A 1 102 ? 4.371 -9.506 -3.686 1.00 84.06 102 ASP A CA 1
ATOM 735 C C . ASP A 1 102 ? 3.282 -8.886 -2.798 1.00 84.06 102 ASP A C 1
ATOM 737 O O . ASP A 1 102 ? 3.212 -9.192 -1.605 1.00 84.06 102 ASP A O 1
ATOM 741 N N . ILE A 1 103 ? 2.405 -8.051 -3.367 1.00 82.56 103 ILE A N 1
ATOM 742 C CA . ILE A 1 103 ? 1.249 -7.506 -2.644 1.00 82.56 103 ILE A CA 1
ATOM 743 C C . ILE A 1 103 ? 0.340 -8.656 -2.203 1.00 82.56 103 ILE A C 1
ATOM 745 O O . ILE A 1 103 ? 0.048 -8.776 -1.017 1.00 82.56 103 ILE A O 1
ATOM 749 N N . GLN A 1 104 ? -0.047 -9.555 -3.110 1.00 75.81 104 GLN A N 1
ATOM 750 C CA . GLN A 1 104 ? -0.899 -10.696 -2.773 1.00 75.81 104 GLN A CA 1
ATOM 751 C C . GLN A 1 104 ? -0.287 -11.575 -1.674 1.00 75.81 104 GLN A C 1
ATOM 753 O O . GLN A 1 104 ? -0.976 -11.940 -0.721 1.00 75.81 104 GLN A O 1
ATOM 758 N N . ALA A 1 105 ? 1.010 -11.874 -1.770 1.00 70.44 105 ALA A N 1
ATOM 759 C CA . ALA A 1 105 ? 1.731 -12.662 -0.777 1.00 70.44 105 ALA A CA 1
ATOM 760 C C . ALA A 1 105 ? 1.782 -11.969 0.596 1.00 70.44 105 ALA A C 1
ATOM 762 O O . ALA A 1 105 ? 1.657 -12.634 1.621 1.00 70.44 105 ALA A O 1
ATOM 763 N N . SER A 1 106 ? 1.908 -10.639 0.627 1.00 66.81 106 SER A N 1
ATOM 764 C CA . SER A 1 106 ? 1.984 -9.859 1.871 1.00 66.81 106 SER A CA 1
ATOM 765 C C . SER A 1 106 ? 0.644 -9.765 2.610 1.00 66.81 106 SER A C 1
ATOM 767 O O . SER A 1 106 ? 0.628 -9.620 3.827 1.00 66.81 106 SER A O 1
ATOM 769 N N . TRP A 1 107 ? -0.484 -9.866 1.899 1.00 60.28 107 TRP A N 1
ATOM 770 C CA . TRP A 1 107 ? -1.830 -9.772 2.482 1.00 60.28 107 TRP A CA 1
ATOM 771 C C . TRP A 1 107 ? -2.330 -11.085 3.098 1.00 60.28 107 TRP A C 1
ATOM 773 O O . TRP A 1 107 ? -3.242 -11.076 3.924 1.00 60.28 107 TRP A O 1
ATOM 783 N N . TYR A 1 108 ? -1.729 -12.217 2.722 1.00 44.09 108 TYR A N 1
ATOM 784 C CA . TYR A 1 108 ? -2.082 -13.540 3.244 1.00 44.09 108 TYR A CA 1
ATOM 785 C C . TYR A 1 108 ? -1.356 -13.917 4.542 1.00 44.09 108 TYR A C 1
ATOM 787 O O . TYR A 1 108 ? -1.644 -14.976 5.102 1.00 44.09 108 TYR A O 1
ATOM 795 N N . VAL A 1 109 ? -0.458 -13.068 5.055 1.00 34.78 109 VAL A N 1
ATOM 796 C CA . VAL A 1 109 ? 0.264 -13.342 6.303 1.00 34.78 109 VAL A CA 1
ATOM 797 C C . VAL A 1 109 ? -0.041 -12.256 7.342 1.00 34.78 109 VAL A C 1
ATOM 799 O O . VAL A 1 109 ? 0.093 -11.073 7.028 1.00 34.78 109 VAL A O 1
ATOM 802 N N . PRO A 1 110 ? -0.483 -12.617 8.566 1.00 33.94 110 PRO A N 1
ATOM 803 C CA . PRO A 1 110 ? -0.730 -11.653 9.636 1.00 33.94 110 PRO A CA 1
ATOM 804 C C . PRO A 1 110 ? 0.507 -10.779 9.891 1.00 33.94 110 PRO A C 1
ATOM 806 O O . PRO A 1 110 ? 1.643 -11.220 9.734 1.00 33.94 110 PRO A O 1
ATOM 809 N N . SER A 1 111 ? 0.247 -9.527 10.259 1.00 38.16 111 SER A N 1
ATOM 810 C CA . SER A 1 111 ? 1.098 -8.327 10.201 1.00 38.16 111 SER A CA 1
ATOM 811 C C . SER A 1 111 ? 2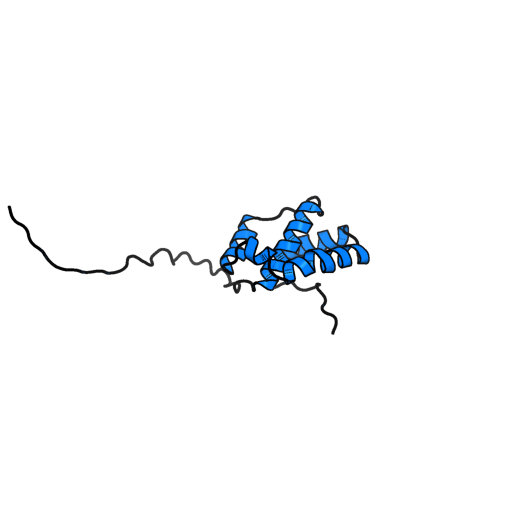.469 -8.344 10.903 1.00 38.16 111 SER A C 1
ATOM 813 O O . SER A 1 111 ? 3.107 -7.300 10.975 1.00 38.16 111 SER A O 1
ATOM 815 N N . ASP A 1 112 ? 2.975 -9.489 11.358 1.00 34.56 112 ASP A N 1
ATOM 816 C CA . ASP A 1 112 ? 4.327 -9.633 11.926 1.00 34.56 112 ASP A CA 1
ATOM 817 C C . ASP A 1 112 ? 5.375 -10.051 10.872 1.00 34.56 112 ASP A C 1
ATOM 819 O O . ASP A 1 112 ? 6.578 -10.121 11.135 1.00 34.56 112 ASP A O 1
ATOM 823 N N . THR A 1 113 ? 4.926 -10.316 9.643 1.00 36.28 113 THR A N 1
ATOM 824 C CA . THR A 1 113 ? 5.745 -10.785 8.515 1.00 36.28 113 THR A CA 1
ATOM 825 C C . THR A 1 113 ? 5.591 -9.926 7.266 1.00 36.28 113 THR A C 1
ATOM 827 O O . THR A 1 113 ? 5.715 -10.438 6.154 1.00 36.28 113 THR A O 1
ATOM 830 N N . LEU A 1 114 ? 5.452 -8.603 7.410 1.00 40.66 114 LEU A N 1
ATOM 831 C CA . LEU A 1 114 ? 5.913 -7.666 6.370 1.00 40.66 114 LEU A CA 1
ATOM 832 C C . LEU A 1 114 ? 7.454 -7.711 6.296 1.00 40.66 114 LEU A C 1
ATOM 834 O O . LEU A 1 114 ? 8.181 -6.747 6.522 1.00 40.66 114 LEU A O 1
ATOM 838 N N . ARG A 1 115 ? 7.963 -8.911 6.021 1.00 34.88 115 ARG A N 1
ATOM 839 C CA . ARG A 1 115 ? 9.336 -9.233 5.699 1.00 34.88 115 ARG A CA 1
ATOM 840 C C . ARG A 1 115 ? 9.521 -8.870 4.228 1.00 34.88 115 ARG A C 1
ATOM 842 O O . ARG A 1 115 ? 9.265 -9.698 3.365 1.00 34.88 115 ARG A O 1
ATOM 849 N N . HIS A 1 116 ? 10.065 -7.671 3.996 1.00 32.44 116 HIS A N 1
ATOM 850 C CA . HIS A 1 116 ? 10.669 -7.220 2.729 1.00 32.44 116 HIS A CA 1
ATOM 851 C C . HIS A 1 116 ? 9.622 -6.868 1.639 1.00 32.44 116 HIS A C 1
ATOM 853 O O . HIS A 1 116 ? 8.678 -7.604 1.434 1.00 32.44 116 HIS A O 1
ATOM 859 N N . LYS A 1 117 ? 9.667 -5.772 0.870 1.00 33.69 117 LYS A N 1
ATOM 860 C CA . LYS A 1 117 ? 10.785 -5.023 0.281 1.00 33.69 117 LYS A CA 1
ATOM 861 C C . LYS A 1 117 ? 10.345 -3.588 -0.108 1.00 33.69 117 LYS A C 1
ATOM 863 O O . LYS A 1 117 ? 10.222 -3.284 -1.285 1.00 33.69 117 LYS A O 1
ATOM 868 N N . ILE A 1 118 ? 10.187 -2.670 0.841 1.00 33.50 118 ILE A N 1
ATOM 869 C CA . ILE A 1 118 ? 10.574 -1.276 0.550 1.00 33.50 118 ILE A CA 1
ATOM 870 C C . ILE A 1 118 ? 11.952 -1.141 1.178 1.00 33.50 118 ILE A C 1
ATOM 872 O O . ILE A 1 118 ? 12.103 -0.854 2.364 1.00 33.50 118 ILE A O 1
ATOM 876 N N . VAL A 1 119 ? 12.957 -1.553 0.405 1.00 30.25 119 VAL A N 1
ATOM 877 C CA . VAL A 1 119 ? 14.362 -1.521 0.804 1.00 30.25 119 VAL A CA 1
ATOM 878 C C . VAL A 1 119 ? 14.769 -0.054 0.878 1.00 30.25 119 VAL A C 1
ATOM 880 O O . VAL A 1 119 ? 15.100 0.555 -0.136 1.00 30.25 119 VAL A O 1
ATOM 883 N N . PHE A 1 120 ? 14.770 0.517 2.081 1.00 26.98 120 PHE A N 1
ATOM 884 C CA . PHE A 1 120 ? 15.670 1.629 2.355 1.00 26.98 120 PHE A CA 1
ATOM 885 C C . PHE A 1 120 ? 17.095 1.081 2.193 1.00 26.98 120 PHE A C 1
ATOM 887 O O . PHE A 1 120 ? 17.475 0.108 2.847 1.00 26.98 120 PHE A O 1
ATOM 894 N N . LYS A 1 121 ? 17.838 1.640 1.231 1.00 23.25 121 LYS A N 1
ATOM 895 C CA . LYS A 1 121 ? 19.280 1.400 1.058 1.00 23.25 121 LYS A CA 1
ATOM 896 C C . LYS A 1 121 ? 20.034 1.773 2.354 1.00 23.25 121 LYS A C 1
ATOM 898 O O . LYS A 1 121 ? 19.476 2.547 3.129 1.00 23.25 121 LYS A O 1
ATOM 903 N N . PRO A 1 122 ? 21.235 1.197 2.582 1.00 36.91 122 PRO A N 1
ATOM 904 C CA . PRO A 1 122 ? 21.936 1.247 3.869 1.00 36.91 122 PRO A CA 1
ATOM 905 C C . PRO A 1 122 ? 22.128 2.660 4.417 1.00 36.91 122 PRO A C 1
ATOM 907 O O . PRO A 1 122 ? 22.312 3.589 3.596 1.00 36.91 122 PRO A O 1
#

pLDDT: mean 70.38, std 22.34, range [23.25, 94.75]

Sequence (122 aa):
MTKHNVRLAALAFAALVAATGVTAAHAQPPKLGEAAATLAITEYAETNCPGLAVDHAKLAAYFAAGGFTADQLKNEGKYRHVRDIDLPGDVANRGAAAVCYDIQASWYVPSDTLRHKIVFKP

Foldseek 3Di:
DDDDDDDDDDDDPDDDPPPPDDPPPPPQQDDLLVLLLVLLLVVCCVVQPPPDDDPVVVNVVSCVSNVDDPVSSCPDPNNCCNNPPVVVVCCVPPNSHVSNVLSSVCVPDPDVPPPDDVDPDD

=== Feature glossary ===
Legend for the data blocks above and below:

— What the protein is —

Sequence gives the chain of amino acids in standard one-letter code (A=alanine, C=cysteine, …, Y=tyrosine), read N→C. It is the only feature that is directly encoded by the gene; all structural features are derived from the folded form of this sequence.

The annotation block draws on four external resources. InterPro: which protein families and domains the sequence belongs to. GO: standardized terms for what the protein does, what process it participates in, and where in the cell it acts. CATH: which structural fold it has in the CATH hierarchy. Organism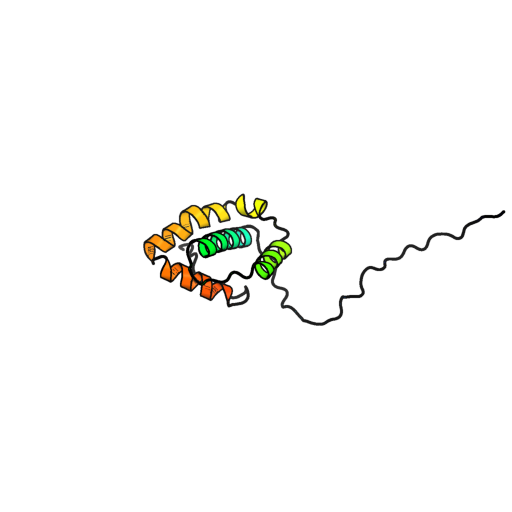: the species of origin.

— Where its atoms are —

Atomic coordinates in PDBx/mmCIF format — the same representation the Protein Data Bank distributes. Each line of the _atom_site loop places one backbone atom in Cartesian space (units: ångströms, origin: arbitrary).

Six rendered views show the 3D structure from the faces of a cube — i.e. along ±x, ±y, ±z. Rendering representation is drawn randomly per protein from cartoon (secondary-structure ribbons), sticks (backbone bonds), or molecular surface; coloring is either N→C rainbow (blue at the N-terminus through red at the C-terminus) or one color per chain.

— Local backbone conformation —

DSSP 8-state secondary structure assigns each residue one of H (α-helix), G (3₁₀-helix), I (π-helix), E (extended β-strand), B (isolated β-bridge), T (hydrogen-bonded turn), S (bend), or '-' (coil). The assignment is computed from backbone hydrogen-bond geometry via the Kabsch–Sander algorithm.

P-SEA three-state annotation labels each residue as helix, strand, or coil based purely on the geometry of the Cα trace. It serves as a fallback when the full backbone (and thus DSSP) is unavailable.

φ (phi) and ψ (psi) are the two rotatable backbone dihedrals per residue: φ is the C(i-1)–N–Cα–C torsion, ψ is the N–Cα–C–N(i+1) torsion, both in degrees on (−180°, 180°]. α-helical residues cluster near (−60°, −45°); β-strand residues near (−120°, +130°). A Ramachandran plot is simply a scatter of (φ, ψ) for every residue.

— Global shape and packing —

Radius of gyration (Rg) is the root-mean-square distance of Cα atoms from their centroid — a single number for overall size and compactness. A globular domain of N residues has Rg ≈ 2.2·N^0.38 Å; an extended or disordered chain has a much larger Rg. The Cα contact count is the number of residue pairs whose Cα atoms are within 8 Å and are more than four positions apart in sequence — a standard proxy for tertiary packing density. The bounding box is the smallest axis-aligned box enclosing all Cα atoms.

Accessible surface area quantifies burial. A residue with SASA near zero is packed into the hydrophobic core; one with SASA >100 Å² sits on the surface. Computed here via the Shrake–Rupley numerical algorithm with a 1.4 Å probe.

The contact map is a binary N×N matrix image: pixel (i, j) is dark where Cα_i and Cα_j are within 8 Å and |i−j|>4. Because the |i−j|>4 filter removes local helical contacts, off-diagonal stripes parallel to the main diagonal indicate parallel β-sheets; stripes perpendicular to it indicate antiparallel β-sheets. The Ramachandran plot scatters every residue's (φ, ψ) pair against the sterically allowed regions. The PAE heatmap renders the predicted-aligned-error matrix.

— Structural neighborhood —

A 3Di character summarizes, for each residue, the relative orientation of the Cα frame of its nearest spatial neighbor. Because it encodes fold topology rather than chemistry, 3Di alignments detect remote structural similarity that sequence alignment misses.

Structural nearest neighbors (via Foldseek easy-search vs the PDB). Reported per hit: target PDB id, E-value, and alignment TM-score. A TM-score above ~0.5 is the conventional threshold for 'same fold'.

— Confidence and disorder —

For AlphaFold models, the B-factor field carries pLDDT — the model's own estimate of local accuracy on a 0–100 scale. Regions with pLDDT<50 should be treated as essentially unmodeled; they often correspond to intrinsically disordered segments.

B-factor (Debye–Waller factor) reflects atomic displacement in the crystal lattice. It is an experimental observable (units Å²), not a prediction; low values mean the atom is pinned down, high values mean it moves or is heterogeneous across the crystal.

Predicted Aligned Error (PAE) is an AlphaFold confidence matrix: entry (i, j) is the expected error in the position of residue j, in ångströms, when the prediction is superimposed on the true structure at residue i. Low PAE within a block of residues means that block is internally rigid and well-predicted; high PAE between two blocks means their relative placement is uncertain even if each block individually is confident.